Protein AF-A0A924NDC9-F1 (afdb_monomer_lite)

Secondary structure (DSSP, 8-state):
------SPPPHHHHHHHHHHHHHS-HHHHHHHTT--HHHHHHHHHHHHHHHTS--EETTSSS-EE-HHHHHHHHHHHHHHHHHHHT-

Foldseek 3Di:
DDDCLVAPLDLLLLQLLLLCQVPLDLCVSCVVVVHDSVVSVVSVVSNCVSVVHDQWDPVDVSIHGDPVVVVVNVVSVVVVVCVVVPD

pLDDT: mean 90.54, std 14.85, range [37.78, 98.25]

Radius of gyration: 12.69 Å; chains: 1; bounding box: 37×21×32 Å

Structure (mmCIF, N/CA/C/O backbone):
data_AF-A0A924NDC9-F1
#
_entry.id   AF-A0A924NDC9-F1
#
loop_
_atom_site.group_PDB
_atom_site.id
_atom_site.type_symbol
_atom_site.label_atom_id
_atom_site.label_alt_id
_atom_site.label_comp_id
_atom_site.label_asym_id
_atom_site.label_entity_id
_atom_site.label_seq_id
_atom_site.pdbx_PDB_ins_code
_atom_site.Cartn_x
_atom_site.Cartn_y
_atom_site.Cartn_z
_atom_site.occupancy
_atom_site.B_iso_or_equiv
_atom_site.auth_seq_id
_atom_site.auth_comp_id
_atom_site.auth_asym_id
_atom_site.auth_atom_id
_atom_site.pdbx_PDB_model_num
ATOM 1 N N . MET A 1 1 ? -27.717 -2.787 8.151 1.00 38.56 1 MET A N 1
ATOM 2 C CA . MET A 1 1 ? -26.370 -2.479 8.676 1.00 38.56 1 MET A CA 1
ATOM 3 C C . MET A 1 1 ? -25.660 -1.628 7.641 1.00 38.56 1 MET A C 1
ATOM 5 O O . MET A 1 1 ? -25.173 -2.157 6.651 1.00 38.56 1 MET A O 1
ATOM 9 N N . ALA A 1 2 ? -25.771 -0.308 7.794 1.00 37.78 2 ALA A N 1
ATOM 10 C CA . ALA A 1 2 ? -25.387 0.663 6.779 1.00 37.78 2 ALA A CA 1
ATOM 11 C C . ALA A 1 2 ? -23.865 0.690 6.596 1.00 37.78 2 ALA A C 1
ATOM 13 O O . ALA A 1 2 ? -23.115 0.809 7.564 1.00 37.78 2 ALA A O 1
ATOM 14 N N . GLN A 1 3 ? -23.435 0.564 5.343 1.00 45.25 3 GLN A N 1
ATOM 15 C CA . GLN A 1 3 ? -22.059 0.794 4.929 1.00 45.25 3 GLN A CA 1
ATOM 16 C C . GLN A 1 3 ? -21.665 2.227 5.271 1.00 45.25 3 GLN A C 1
ATOM 18 O O . GLN A 1 3 ? -22.234 3.189 4.759 1.00 45.25 3 GLN A O 1
ATOM 23 N N . VAL A 1 4 ? -20.664 2.359 6.132 1.00 42.81 4 VAL A N 1
ATOM 24 C CA . VAL A 1 4 ? -19.977 3.625 6.349 1.00 42.81 4 VAL A CA 1
ATOM 25 C C . VAL A 1 4 ? -18.998 3.798 5.187 1.00 42.81 4 VAL A C 1
ATOM 27 O O . VAL A 1 4 ? -17.859 3.354 5.259 1.00 42.81 4 VAL A O 1
ATOM 30 N N . LEU A 1 5 ? -19.422 4.470 4.112 1.00 54.34 5 LEU A N 1
ATOM 31 C CA . LEU A 1 5 ? -18.519 5.091 3.124 1.00 54.34 5 LEU A CA 1
ATOM 32 C C . LEU A 1 5 ? -17.871 6.354 3.738 1.00 54.34 5 LEU A C 1
ATOM 34 O O . LEU A 1 5 ? -17.897 7.437 3.166 1.00 54.34 5 LEU A O 1
ATOM 38 N N . GLY A 1 6 ? -17.350 6.238 4.963 1.00 51.28 6 GLY A N 1
ATOM 39 C CA . GLY A 1 6 ? -16.906 7.364 5.796 1.00 51.28 6 GLY A CA 1
ATOM 40 C C . GLY A 1 6 ? -15.466 7.819 5.552 1.00 51.28 6 GLY A C 1
ATOM 41 O O . GLY A 1 6 ? -14.979 8.712 6.240 1.00 51.28 6 GLY A O 1
ATOM 42 N N . LYS A 1 7 ? -14.765 7.224 4.584 1.00 59.97 7 LYS A N 1
ATOM 43 C CA . LYS A 1 7 ? -13.463 7.685 4.089 1.00 59.97 7 LYS A CA 1
ATOM 44 C C . LYS A 1 7 ? -13.247 7.117 2.691 1.00 59.97 7 LYS A C 1
ATOM 46 O O . LYS A 1 7 ? -13.344 5.910 2.493 1.00 59.97 7 LYS A O 1
ATOM 51 N N . THR A 1 8 ? -12.974 7.981 1.720 1.00 77.00 8 THR A N 1
ATOM 52 C CA . THR A 1 8 ? -12.856 7.586 0.313 1.00 77.00 8 THR A CA 1
ATOM 53 C C . THR A 1 8 ? -11.642 6.679 0.105 1.00 77.00 8 THR A C 1
ATOM 55 O O . THR A 1 8 ? -10.503 7.101 0.316 1.00 77.00 8 THR A O 1
ATOM 58 N N . VAL A 1 9 ? -11.881 5.435 -0.319 1.00 88.62 9 VAL A N 1
ATOM 59 C CA . VAL A 1 9 ? -10.836 4.532 -0.820 1.00 88.62 9 VAL A CA 1
ATOM 60 C C . VAL A 1 9 ? -10.230 5.158 -2.077 1.00 88.62 9 VAL A C 1
ATOM 62 O O . VAL A 1 9 ? -10.951 5.474 -3.021 1.00 88.62 9 VAL A O 1
ATOM 65 N N . SER A 1 10 ? -8.913 5.373 -2.092 1.00 92.00 10 SER A N 1
ATOM 66 C CA . SER A 1 10 ? -8.216 5.937 -3.252 1.00 92.00 10 SER A CA 1
ATOM 67 C C . SER A 1 10 ? -7.686 4.830 -4.161 1.00 92.00 10 SER A C 1
ATOM 69 O O . SER A 1 10 ? -7.086 3.870 -3.678 1.00 92.00 10 SER A O 1
ATOM 71 N N . LEU A 1 11 ? -7.821 5.001 -5.483 1.00 93.81 11 LEU A N 1
ATOM 72 C CA . LEU A 1 11 ? -7.215 4.094 -6.469 1.00 93.81 11 LEU A CA 1
ATOM 73 C C . LEU A 1 11 ? -5.707 3.948 -6.224 1.00 93.81 11 LEU A C 1
ATOM 75 O O . LEU A 1 11 ? -5.176 2.846 -6.199 1.00 93.81 11 LEU A O 1
ATOM 79 N N . ARG A 1 12 ? -5.041 5.062 -5.905 1.00 95.75 12 ARG A N 1
ATOM 80 C CA . ARG A 1 12 ? -3.614 5.080 -5.576 1.00 95.75 12 ARG A CA 1
ATOM 81 C C . ARG A 1 12 ? -3.259 4.241 -4.345 1.00 95.75 12 ARG A C 1
ATOM 83 O O . ARG A 1 12 ? -2.202 3.624 -4.312 1.00 95.75 12 ARG A O 1
ATOM 90 N N . GLY A 1 13 ? -4.117 4.225 -3.325 1.00 96.75 13 GLY A N 1
ATOM 91 C CA . GLY A 1 13 ? -3.936 3.372 -2.152 1.00 96.75 13 GLY A CA 1
ATOM 92 C C . GLY A 1 13 ? -4.056 1.894 -2.505 1.00 96.75 13 GLY A C 1
ATOM 93 O O . GLY A 1 13 ? -3.262 1.092 -2.020 1.00 96.75 13 GLY A O 1
ATOM 94 N N . LEU A 1 14 ? -5.003 1.550 -3.384 1.00 97.06 14 LEU A N 1
ATOM 95 C CA . LEU A 1 14 ? -5.176 0.189 -3.895 1.00 97.06 14 LEU A CA 1
ATOM 96 C C . LEU A 1 14 ? -3.962 -0.278 -4.705 1.00 97.06 14 LEU A C 1
ATOM 98 O O . LEU A 1 14 ? -3.486 -1.383 -4.470 1.00 97.06 14 LEU A O 1
ATOM 102 N N . GLU A 1 15 ? -3.434 0.570 -5.592 1.00 97.31 15 GLU A N 1
ATOM 103 C CA . GLU A 1 15 ? -2.210 0.292 -6.359 1.00 97.31 15 GLU A CA 1
ATOM 104 C C . GLU A 1 15 ? -1.016 0.033 -5.437 1.00 97.31 15 GLU A C 1
AT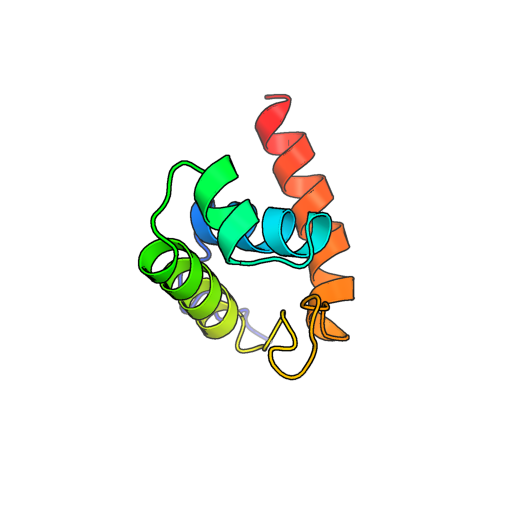OM 106 O O . GLU A 1 15 ? -0.326 -0.969 -5.586 1.00 97.31 15 GLU A O 1
ATOM 111 N N . VAL A 1 16 ? -0.790 0.905 -4.445 1.00 98.12 16 VAL A N 1
ATOM 112 C CA . VAL A 1 16 ? 0.305 0.730 -3.477 1.00 98.12 16 VAL A CA 1
ATOM 113 C C . VAL A 1 16 ? 0.156 -0.580 -2.711 1.00 98.12 16 VAL A C 1
ATOM 115 O O . VAL A 1 16 ? 1.134 -1.294 -2.508 1.00 98.12 16 VAL A O 1
ATOM 118 N N . PHE A 1 17 ? -1.057 -0.902 -2.276 1.00 98.19 17 PHE A N 1
ATOM 119 C CA . PHE A 1 17 ? -1.330 -2.133 -1.551 1.00 98.19 17 PHE A CA 1
ATOM 120 C C . PHE A 1 17 ? -1.095 -3.392 -2.401 1.00 98.19 17 PHE A C 1
ATOM 122 O O . PHE A 1 17 ? -0.431 -4.314 -1.928 1.00 98.19 17 PHE A O 1
ATOM 129 N N . GLU A 1 18 ? -1.605 -3.430 -3.636 1.00 97.94 18 GLU A N 1
ATOM 130 C CA . GLU A 1 18 ? -1.403 -4.551 -4.568 1.00 97.94 18 GLU A CA 1
ATOM 131 C C . GLU A 1 18 ? 0.083 -4.747 -4.879 1.00 97.94 18 GLU A C 1
ATOM 133 O O . GLU A 1 18 ? 0.606 -5.858 -4.809 1.00 97.94 18 GLU A O 1
ATOM 138 N N . GLU A 1 19 ? 0.804 -3.652 -5.084 1.00 97.81 19 GLU A N 1
ATOM 139 C CA . GLU A 1 19 ? 2.221 -3.704 -5.399 1.00 97.81 19 GLU A CA 1
ATOM 140 C C . GLU A 1 19 ? 3.075 -4.176 -4.202 1.00 97.81 19 GLU A C 1
ATOM 142 O O . GLU A 1 19 ? 4.026 -4.945 -4.368 1.00 97.81 19 GLU A O 1
ATOM 147 N N . ILE A 1 20 ? 2.711 -3.804 -2.968 1.00 97.94 20 ILE A N 1
ATOM 148 C CA . ILE A 1 20 ? 3.327 -4.359 -1.748 1.00 97.94 20 ILE A CA 1
ATOM 149 C C . ILE A 1 20 ? 2.989 -5.843 -1.591 1.00 97.94 20 ILE A C 1
ATOM 151 O O . ILE A 1 20 ? 3.853 -6.617 -1.185 1.00 97.94 20 ILE A O 1
ATOM 155 N N . ALA A 1 21 ? 1.762 -6.260 -1.908 1.00 97.31 21 ALA A N 1
ATOM 156 C CA . ALA A 1 21 ? 1.383 -7.670 -1.871 1.00 97.31 21 ALA A CA 1
ATOM 157 C C . ALA A 1 21 ?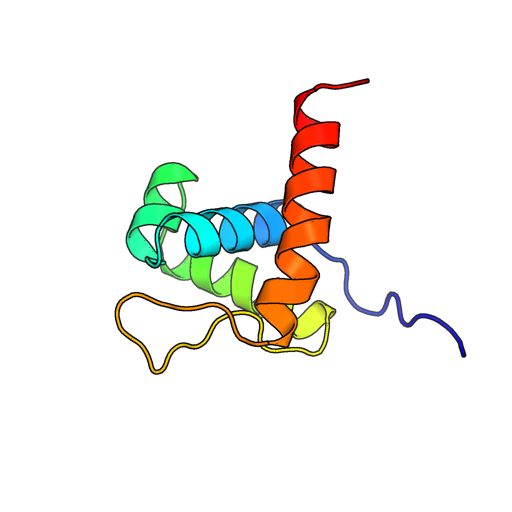 2.216 -8.512 -2.849 1.00 97.31 21 ALA A C 1
ATOM 159 O O . ALA A 1 21 ? 2.568 -9.650 -2.534 1.00 97.31 21 ALA A O 1
ATOM 160 N N . ARG A 1 22 ? 2.555 -7.936 -4.008 1.00 96.19 22 ARG A N 1
ATOM 161 C CA . ARG A 1 22 ? 3.360 -8.563 -5.059 1.00 96.19 22 ARG A CA 1
ATOM 162 C C . ARG A 1 22 ? 4.851 -8.628 -4.722 1.00 96.19 22 ARG A C 1
ATOM 164 O O . ARG A 1 22 ? 5.485 -9.647 -4.978 1.00 96.19 22 ARG A O 1
ATOM 171 N N . THR A 1 23 ? 5.411 -7.551 -4.174 1.00 96.56 23 THR A N 1
ATOM 172 C CA . THR A 1 23 ? 6.865 -7.400 -3.947 1.00 96.56 23 THR A CA 1
ATOM 173 C C . THR A 1 23 ? 7.311 -7.766 -2.531 1.00 96.56 23 THR A C 1
ATOM 175 O O . THR A 1 23 ? 8.468 -8.103 -2.304 1.00 96.56 23 THR A O 1
ATOM 178 N N . GLY A 1 24 ? 6.421 -7.668 -1.540 1.00 96.88 24 GLY A N 1
ATOM 179 C CA . GLY A 1 24 ? 6.791 -7.740 -0.125 1.00 96.88 24 GLY A CA 1
ATOM 180 C C . GLY A 1 24 ? 7.657 -6.559 0.340 1.00 96.88 24 GLY A C 1
ATO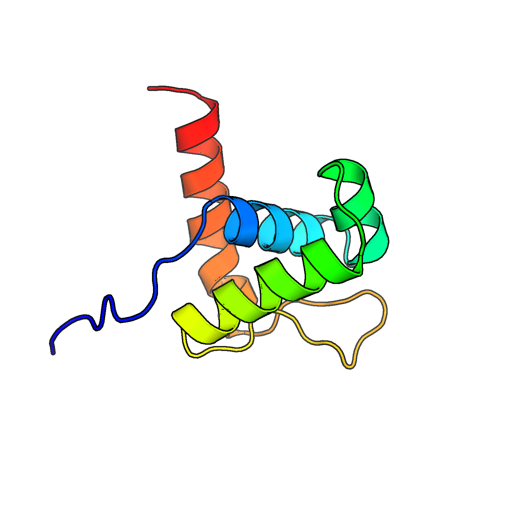M 181 O O . GLY A 1 24 ? 8.264 -6.628 1.412 1.00 96.88 24 GLY A O 1
ATOM 182 N N . SER A 1 25 ? 7.736 -5.473 -0.439 1.00 96.88 25 SER A N 1
ATOM 183 C CA . SER A 1 25 ? 8.618 -4.334 -0.178 1.00 96.88 25 SER A CA 1
ATOM 184 C C . SER A 1 25 ? 7.919 -3.003 -0.449 1.00 96.88 25 SER A C 1
ATOM 186 O O . SER A 1 25 ? 7.547 -2.680 -1.573 1.00 96.88 25 SER A O 1
ATOM 188 N N . LEU A 1 26 ? 7.803 -2.170 0.590 1.00 96.56 26 LEU A N 1
ATOM 189 C CA . LEU A 1 26 ? 7.285 -0.804 0.453 1.00 96.56 26 LEU A CA 1
ATOM 190 C C . LEU A 1 26 ? 8.175 0.052 -0.460 1.00 96.56 26 LEU A C 1
ATOM 192 O O . LEU A 1 26 ? 7.679 0.925 -1.168 1.00 96.56 26 LEU A O 1
ATOM 196 N N . GLN A 1 27 ? 9.487 -0.187 -0.425 1.00 96.94 27 GLN A N 1
ATOM 197 C CA . GLN A 1 27 ? 10.454 0.597 -1.183 1.00 96.94 27 GLN A CA 1
ATOM 198 C C . GLN A 1 27 ? 10.361 0.289 -2.680 1.00 96.94 27 GLN A C 1
ATOM 200 O O . GLN A 1 27 ? 10.302 1.212 -3.486 1.00 96.94 27 GLN A O 1
ATOM 205 N N . GLU A 1 28 ? 10.293 -0.994 -3.042 1.00 97.56 28 GLU A N 1
ATOM 206 C CA . GLU A 1 28 ? 10.125 -1.413 -4.438 1.00 97.56 28 GLU A CA 1
ATOM 207 C C . GLU A 1 28 ? 8.762 -0.985 -4.975 1.00 97.56 28 GLU A C 1
ATOM 209 O O . GLU A 1 28 ? 8.686 -0.434 -6.071 1.00 97.56 28 GLU A O 1
ATOM 214 N N . ALA A 1 29 ? 7.702 -1.128 -4.172 1.00 97.50 29 ALA A N 1
ATOM 215 C CA . ALA A 1 29 ? 6.375 -0.671 -4.556 1.00 97.50 29 ALA A CA 1
ATOM 216 C C . ALA A 1 29 ? 6.319 0.836 -4.826 1.00 97.50 29 ALA A C 1
ATOM 218 O O . ALA A 1 29 ? 5.710 1.277 -5.802 1.00 97.50 29 ALA A O 1
ATOM 219 N N . ALA A 1 30 ? 6.989 1.640 -3.996 1.00 97.81 30 ALA A N 1
ATOM 220 C CA . ALA A 1 30 ? 7.103 3.071 -4.233 1.00 97.81 30 ALA A CA 1
ATOM 221 C C . ALA A 1 30 ? 7.817 3.361 -5.564 1.00 97.81 30 ALA A C 1
ATOM 223 O O . ALA A 1 30 ? 7.314 4.155 -6.357 1.00 97.81 30 ALA A O 1
ATOM 224 N N . THR A 1 31 ? 8.930 2.675 -5.841 1.00 98.12 31 THR A N 1
ATOM 225 C CA . THR A 1 31 ? 9.680 2.830 -7.094 1.00 98.12 31 THR A CA 1
ATOM 226 C C . THR A 1 31 ? 8.841 2.463 -8.320 1.00 98.12 31 THR A C 1
ATOM 228 O O . THR A 1 31 ? 8.763 3.267 -9.247 1.00 98.12 31 THR A O 1
ATOM 231 N N . HIS A 1 32 ? 8.165 1.309 -8.328 1.00 97.94 32 HIS A N 1
ATOM 232 C CA . HIS A 1 32 ? 7.344 0.877 -9.469 1.00 97.94 32 HIS A CA 1
ATOM 233 C C . HIS A 1 32 ? 6.169 1.816 -9.755 1.00 97.94 32 HIS A C 1
ATOM 235 O O . HIS A 1 32 ? 5.752 1.960 -10.901 1.00 97.94 32 HIS A O 1
ATOM 241 N N . LEU A 1 33 ? 5.654 2.483 -8.722 1.00 97.19 33 LEU A N 1
ATOM 242 C CA . LEU A 1 33 ? 4.552 3.431 -8.847 1.00 97.19 33 LEU A CA 1
ATOM 243 C C . LEU A 1 33 ? 5.019 4.880 -9.039 1.00 97.19 33 LEU A C 1
ATOM 245 O O . LEU A 1 33 ? 4.176 5.777 -9.039 1.00 97.19 33 LEU A O 1
ATOM 249 N N . CYS A 1 34 ? 6.319 5.143 -9.200 1.00 97.88 34 CYS A N 1
ATOM 250 C CA . CYS A 1 34 ? 6.879 6.498 -9.293 1.00 97.88 34 CYS A CA 1
ATOM 251 C C . CYS A 1 34 ? 6.494 7.382 -8.085 1.00 97.88 34 CYS A C 1
ATOM 253 O O . CYS A 1 34 ? 6.087 8.536 -8.229 1.00 97.88 34 CYS A O 1
ATOM 255 N N . LEU A 1 35 ? 6.576 6.823 -6.877 1.00 97.94 35 LEU A N 1
ATOM 256 C CA . LEU A 1 35 ? 6.328 7.495 -5.602 1.00 97.94 35 LEU A CA 1
ATOM 257 C C . LEU A 1 35 ? 7.592 7.533 -4.741 1.00 97.94 35 LEU A C 1
ATOM 259 O O . LEU A 1 35 ? 8.476 6.688 -4.843 1.00 97.94 35 LEU A O 1
ATOM 263 N N . SER A 1 36 ? 7.628 8.470 -3.795 1.00 98.25 36 SER A N 1
A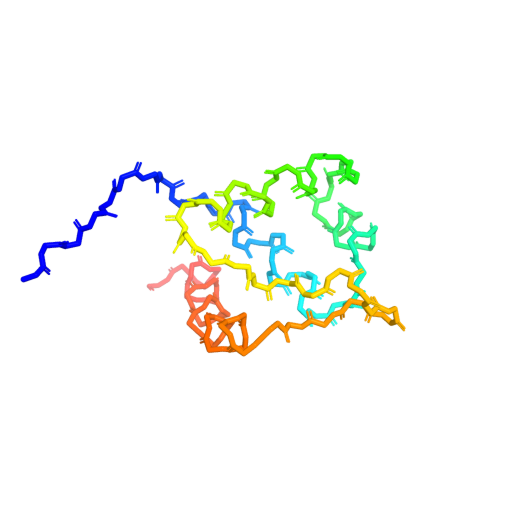TOM 264 C CA . SER A 1 36 ? 8.539 8.364 -2.656 1.00 98.25 36 SER A CA 1
ATOM 265 C C . SER A 1 36 ? 8.008 7.344 -1.637 1.00 98.25 36 SER A C 1
ATOM 267 O O . SER A 1 36 ? 6.795 7.175 -1.487 1.00 98.25 36 SER A O 1
ATOM 269 N N . ALA A 1 37 ? 8.895 6.688 -0.882 1.00 95.94 37 ALA A N 1
ATOM 270 C CA . ALA A 1 37 ? 8.483 5.750 0.171 1.00 95.94 37 ALA A CA 1
ATOM 271 C C . ALA A 1 37 ? 7.546 6.371 1.233 1.00 95.94 37 ALA A C 1
ATOM 273 O O . ALA A 1 37 ? 6.567 5.716 1.603 1.00 95.94 37 ALA A O 1
ATOM 274 N N . PRO A 1 38 ? 7.737 7.632 1.685 1.00 97.94 38 PRO A N 1
ATOM 275 C CA . PRO A 1 38 ? 6.769 8.296 2.558 1.00 97.94 38 PRO A CA 1
ATOM 276 C C . PRO A 1 38 ? 5.400 8.489 1.896 1.00 97.94 38 PRO A C 1
ATOM 278 O O . PRO A 1 38 ? 4.375 8.295 2.549 1.00 97.94 38 PRO A O 1
ATOM 281 N N . ALA A 1 39 ? 5.361 8.823 0.600 1.00 97.75 39 ALA A N 1
ATOM 282 C CA . ALA A 1 39 ? 4.106 8.966 -0.131 1.00 97.75 39 ALA A CA 1
ATOM 283 C C . ALA A 1 39 ? 3.376 7.622 -0.261 1.00 97.75 39 ALA A C 1
ATOM 285 O O . ALA A 1 39 ? 2.180 7.560 0.020 1.00 97.75 39 ALA A O 1
ATOM 286 N N . ALA A 1 40 ? 4.085 6.542 -0.606 1.00 97.75 40 ALA A N 1
ATOM 287 C CA . ALA A 1 40 ? 3.518 5.194 -0.647 1.00 97.75 40 ALA A CA 1
ATOM 288 C C . ALA A 1 40 ? 2.998 4.761 0.737 1.00 97.75 40 ALA A C 1
ATOM 290 O O . ALA A 1 40 ? 1.839 4.367 0.867 1.00 97.75 40 ALA A O 1
ATOM 291 N N . SER A 1 41 ? 3.793 4.948 1.798 1.00 97.38 41 SER A N 1
ATOM 292 C CA . SER A 1 41 ? 3.364 4.668 3.177 1.00 97.38 41 SER A CA 1
ATOM 293 C C . SER A 1 41 ? 2.093 5.436 3.545 1.00 97.38 41 SER A C 1
ATOM 295 O O . SER A 1 41 ? 1.163 4.877 4.124 1.00 97.38 41 SER A O 1
ATOM 297 N N . GLN A 1 42 ? 2.012 6.715 3.172 1.00 97.44 42 GLN A N 1
ATOM 298 C CA . GLN A 1 42 ? 0.852 7.551 3.456 1.00 97.44 42 GLN A CA 1
ATOM 299 C C . GLN A 1 42 ? -0.405 7.096 2.704 1.00 97.44 42 GLN A C 1
ATOM 301 O O . GLN A 1 42 ? -1.503 7.199 3.257 1.00 97.44 42 GLN A O 1
ATOM 306 N N . GLN A 1 43 ? -0.270 6.611 1.466 1.00 97.50 43 GLN A N 1
ATOM 307 C CA . GLN A 1 43 ? -1.384 6.046 0.699 1.00 97.50 43 GLN A CA 1
ATOM 308 C C . GLN A 1 43 ? -1.876 4.735 1.317 1.00 97.50 43 GLN A C 1
ATOM 310 O O . GLN A 1 43 ? -3.080 4.592 1.527 1.00 97.50 43 GLN A O 1
ATOM 315 N N . LEU A 1 44 ? -0.962 3.838 1.706 1.00 97.31 44 LEU A N 1
ATOM 316 C CA . LEU A 1 44 ? -1.314 2.601 2.405 1.00 97.31 44 LEU A CA 1
ATOM 317 C C . LEU A 1 44 ? -2.039 2.895 3.726 1.00 97.31 44 LEU A C 1
ATOM 319 O O . LEU A 1 44 ? -3.135 2.393 3.949 1.00 97.31 44 LEU A O 1
ATOM 323 N N . LYS A 1 45 ? -1.494 3.790 4.560 1.00 96.31 45 LYS A N 1
ATOM 324 C CA . LYS A 1 45 ? -2.128 4.194 5.828 1.00 96.31 45 LYS A CA 1
ATOM 325 C C . LYS A 1 45 ? -3.520 4.788 5.625 1.00 96.31 45 LYS A C 1
ATOM 327 O O . LYS A 1 45 ? -4.415 4.547 6.430 1.00 96.31 45 LYS A O 1
ATOM 332 N N . LYS A 1 46 ? -3.721 5.587 4.570 1.00 95.69 46 LYS A N 1
ATOM 333 C CA . LYS A 1 46 ? -5.043 6.144 4.236 1.00 95.69 46 LYS A CA 1
ATOM 334 C C . LYS A 1 46 ? -6.027 5.045 3.852 1.00 95.69 46 LYS A C 1
ATOM 336 O O . LYS A 1 46 ? -7.165 5.105 4.308 1.00 95.69 46 LYS A O 1
ATOM 341 N N . LEU A 1 47 ? -5.589 4.060 3.068 1.00 95.88 47 LEU A N 1
ATOM 342 C CA . LEU A 1 47 ? -6.402 2.905 2.698 1.00 95.88 47 LEU A CA 1
ATOM 343 C C . LEU A 1 47 ? -6.796 2.085 3.932 1.00 95.88 47 LEU A C 1
ATOM 345 O O . LEU A 1 47 ? -7.979 1.858 4.162 1.00 95.88 47 LEU A O 1
ATOM 349 N N . GLU A 1 48 ? -5.828 1.703 4.762 1.00 95.50 48 GLU A N 1
ATOM 350 C CA . GLU A 1 48 ? -6.073 0.948 5.998 1.00 95.50 48 GLU A CA 1
ATOM 351 C C . GLU A 1 48 ? -7.018 1.706 6.943 1.00 95.50 48 GLU A C 1
ATOM 353 O O . GLU A 1 48 ? -7.952 1.130 7.501 1.00 95.50 48 GLU A O 1
ATOM 358 N N . ALA A 1 49 ? -6.848 3.027 7.057 1.00 94.56 49 ALA A N 1
ATOM 359 C CA . ALA A 1 49 ? -7.730 3.878 7.848 1.00 94.56 49 ALA A CA 1
ATOM 360 C C . ALA A 1 49 ? -9.138 4.032 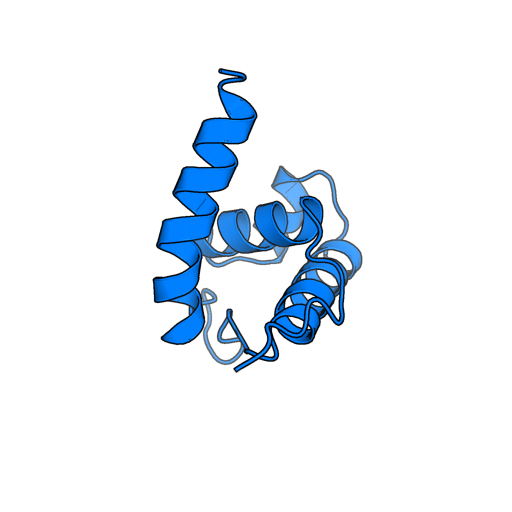7.250 1.00 94.56 49 ALA A C 1
ATOM 362 O O . ALA A 1 49 ? -10.082 4.251 8.004 1.00 94.56 49 ALA A O 1
ATOM 363 N N . ALA A 1 50 ? -9.292 3.966 5.925 1.00 92.06 50 ALA A N 1
ATOM 364 C CA . ALA A 1 50 ? -10.599 3.984 5.270 1.00 92.06 50 ALA A CA 1
ATOM 365 C C . ALA A 1 50 ? -11.370 2.679 5.504 1.00 92.06 50 ALA A C 1
ATOM 367 O O . ALA A 1 50 ? -12.588 2.701 5.652 1.00 92.06 50 ALA A O 1
ATOM 368 N N . LEU A 1 51 ? -10.651 1.558 5.584 1.00 92.12 51 LEU A N 1
ATOM 369 C CA . LEU A 1 51 ? -11.218 0.229 5.814 1.00 92.12 51 LEU A CA 1
ATOM 370 C C . LEU A 1 51 ? -11.362 -0.117 7.302 1.00 92.12 51 LEU A C 1
ATOM 372 O O . LEU A 1 51 ? -12.032 -1.090 7.642 1.00 92.12 51 LEU A O 1
ATOM 376 N N . GLY A 1 52 ? -10.709 0.641 8.189 1.00 93.88 52 GLY A N 1
ATOM 377 C CA . GLY A 1 52 ? -10.619 0.318 9.614 1.00 93.88 52 GLY A CA 1
ATOM 378 C C . GLY A 1 52 ? -9.859 -0.985 9.884 1.00 93.88 52 GLY A C 1
ATOM 379 O O . GLY A 1 52 ? -10.104 -1.635 10.898 1.00 93.88 52 GLY A O 1
ATOM 380 N N . GLN A 1 53 ? -8.974 -1.401 8.971 1.00 94.50 53 GLN A N 1
ATOM 381 C CA . GLN A 1 53 ? -8.245 -2.668 9.047 1.00 94.50 53 GLN A CA 1
ATOM 382 C C . GLN A 1 53 ? -6.794 -2.504 8.604 1.00 94.50 53 GLN A C 1
ATOM 384 O O . GLN A 1 53 ? -6.511 -1.875 7.588 1.00 94.50 53 GLN A O 1
ATOM 389 N N . THR A 1 54 ? -5.879 -3.141 9.335 1.00 96.25 54 THR A N 1
ATOM 390 C CA . THR A 1 54 ? -4.487 -3.312 8.908 1.00 96.25 54 THR A CA 1
ATOM 391 C C . THR A 1 54 ? -4.415 -4.412 7.856 1.00 96.25 54 THR A C 1
ATOM 393 O O . THR A 1 54 ? -4.770 -5.566 8.116 1.00 96.25 54 THR A O 1
ATOM 396 N N . LEU A 1 55 ? -3.951 -4.066 6.663 1.00 97.38 55 LEU A N 1
ATOM 397 C CA . LEU A 1 55 ? -3.837 -4.972 5.527 1.00 97.38 55 LEU A C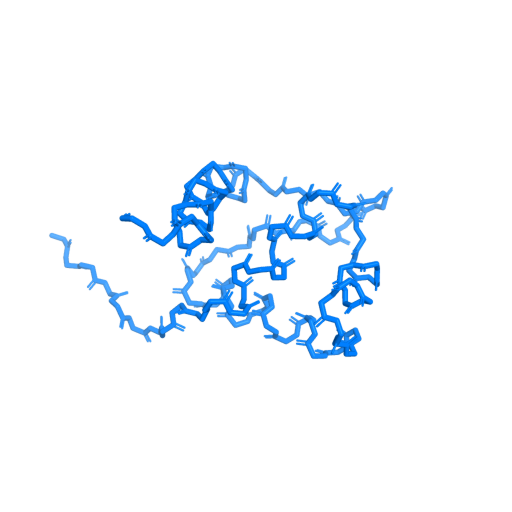A 1
ATOM 398 C C . LEU A 1 55 ? -2.425 -5.557 5.410 1.00 97.38 55 LEU A C 1
ATOM 400 O O . LEU A 1 55 ? -2.277 -6.698 4.967 1.00 97.38 55 LEU A O 1
ATOM 404 N N . VAL A 1 56 ? -1.403 -4.811 5.840 1.00 97.75 56 VAL A N 1
ATOM 405 C CA . VAL A 1 56 ? 0.006 -5.224 5.771 1.00 97.75 56 VAL A CA 1
ATOM 406 C C . VAL A 1 56 ? 0.600 -5.379 7.170 1.00 97.75 56 VAL A C 1
ATOM 408 O O . VAL A 1 56 ? 0.511 -4.495 8.020 1.00 97.75 56 VAL A O 1
ATOM 411 N N . ASP A 1 57 ? 1.244 -6.515 7.399 1.00 96.25 57 ASP A N 1
ATOM 412 C CA . ASP A 1 57 ? 2.008 -6.804 8.602 1.00 96.25 57 ASP A CA 1
ATOM 413 C C . ASP A 1 57 ? 3.420 -6.213 8.489 1.00 96.25 57 ASP A C 1
ATOM 415 O O . ASP A 1 57 ? 4.245 -6.652 7.680 1.00 96.25 57 ASP A O 1
ATOM 419 N N . HIS A 1 58 ? 3.678 -5.196 9.312 1.00 91.50 58 HIS A N 1
ATOM 420 C CA . HIS A 1 58 ? 4.934 -4.450 9.345 1.00 91.50 58 HIS A CA 1
ATOM 421 C C . HIS A 1 58 ? 6.002 -5.106 10.235 1.00 91.50 58 HIS A C 1
ATOM 423 O O . HIS A 1 58 ? 7.150 -4.661 10.234 1.00 91.50 58 HIS A O 1
ATOM 429 N N . SER A 1 59 ? 5.653 -6.153 10.988 1.00 92.06 59 SER A N 1
ATOM 430 C CA . SER A 1 59 ? 6.585 -6.877 11.858 1.00 92.06 59 SER A CA 1
ATOM 431 C C . SER A 1 59 ? 7.435 -7.901 11.099 1.00 92.06 59 SER A C 1
ATOM 433 O O . SER A 1 59 ? 8.390 -8.440 11.657 1.00 92.06 59 SER A O 1
ATOM 435 N N . HIS A 1 60 ? 7.131 -8.155 9.823 1.00 87.75 60 HIS A N 1
ATOM 436 C CA . HIS A 1 60 ? 7.859 -9.098 8.980 1.00 87.75 60 HIS A CA 1
ATOM 437 C C . HIS A 1 60 ? 8.733 -8.409 7.923 1.00 87.75 60 HIS A C 1
ATOM 439 O O . HIS A 1 60 ? 8.367 -7.387 7.341 1.00 87.75 60 HIS A O 1
ATOM 445 N N . ARG A 1 61 ? 9.891 -9.020 7.639 1.00 90.56 61 ARG A N 1
ATOM 446 C CA . ARG A 1 61 ? 10.719 -8.744 6.457 1.00 90.56 61 ARG A CA 1
ATOM 447 C C . ARG A 1 61 ? 10.967 -10.052 5.696 1.00 90.56 61 ARG A C 1
ATOM 449 O O . ARG A 1 61 ? 11.560 -10.955 6.285 1.00 90.56 61 ARG A O 1
ATOM 456 N N . PRO A 1 62 ? 10.534 -10.177 4.427 1.00 92.50 62 PRO A N 1
ATOM 457 C CA . PRO A 1 62 ? 9.742 -9.208 3.653 1.00 92.50 62 PRO A CA 1
ATOM 458 C C . PRO A 1 62 ? 8.348 -8.963 4.261 1.00 92.50 62 PRO A C 1
ATOM 460 O O . PRO A 1 62 ? 7.863 -9.779 5.048 1.00 92.50 62 PRO A O 1
ATOM 463 N N . LEU A 1 63 ? 7.723 -7.832 3.910 1.00 96.62 63 LEU A N 1
ATOM 464 C CA . LEU A 1 63 ? 6.366 -7.488 4.349 1.00 96.62 63 LEU A CA 1
ATOM 465 C C . LEU A 1 63 ? 5.384 -8.576 3.912 1.00 96.62 63 LEU A C 1
ATOM 467 O O . LEU A 1 63 ? 5.525 -9.173 2.843 1.00 96.62 63 LEU A O 1
ATOM 471 N N . ARG A 1 64 ? 4.365 -8.823 4.737 1.00 96.62 64 ARG A N 1
ATOM 472 C CA . ARG A 1 64 ? 3.333 -9.827 4.454 1.00 96.62 64 ARG A CA 1
ATOM 473 C C . ARG A 1 64 ? 1.944 -9.248 4.610 1.00 96.62 64 ARG A C 1
ATOM 475 O O . ARG A 1 64 ? 1.727 -8.315 5.370 1.00 96.62 64 ARG A O 1
ATOM 482 N N . LEU A 1 65 ? 0.979 -9.836 3.914 1.00 97.81 65 LEU A N 1
ATOM 483 C CA . LEU A 1 65 ? -0.422 -9.494 4.111 1.00 97.81 65 LEU A CA 1
ATOM 484 C C . LEU A 1 65 ? -0.955 -10.104 5.408 1.00 97.81 65 LEU A C 1
ATOM 486 O O . LEU A 1 65 ? -0.744 -11.292 5.677 1.00 97.81 65 LEU A O 1
ATOM 490 N N . THR A 1 66 ? -1.728 -9.325 6.163 1.00 98.06 66 THR A N 1
ATOM 491 C CA . THR A 1 66 ? -2.527 -9.842 7.283 1.00 98.06 66 THR A CA 1
ATOM 492 C C . THR A 1 66 ? -3.634 -10.768 6.763 1.00 98.06 66 THR A C 1
ATOM 494 O O . THR A 1 66 ? -3.842 -10.914 5.555 1.00 98.06 66 THR A O 1
ATOM 497 N N . ARG A 1 67 ? -4.403 -11.407 7.658 1.00 96.88 67 ARG A N 1
ATOM 498 C CA . ARG A 1 67 ? -5.587 -12.180 7.233 1.00 96.88 67 ARG A CA 1
ATOM 499 C C . ARG A 1 67 ? -6.586 -11.307 6.463 1.00 96.88 67 ARG A C 1
ATOM 501 O O . ARG A 1 67 ? -7.063 -11.727 5.414 1.00 96.88 67 ARG A O 1
ATOM 508 N N . ALA A 1 68 ? -6.858 -10.108 6.975 1.00 96.12 68 ALA A N 1
ATOM 509 C CA . ALA A 1 68 ? -7.693 -9.109 6.316 1.00 96.12 68 ALA A CA 1
ATOM 510 C C . ALA A 1 68 ? -7.112 -8.702 4.956 1.00 96.12 68 ALA A C 1
ATOM 512 O O . ALA A 1 68 ? -7.818 -8.743 3.951 1.00 96.12 68 ALA A O 1
ATOM 513 N N . GLY A 1 69 ? -5.806 -8.417 4.913 1.00 97.44 69 GLY A N 1
ATOM 514 C CA . GLY A 1 69 ? -5.090 -8.089 3.684 1.00 97.44 69 GLY A CA 1
ATOM 515 C C . GLY A 1 69 ? -5.238 -9.159 2.609 1.00 97.44 69 GLY A C 1
ATOM 516 O O . GLY A 1 69 ? -5.570 -8.836 1.477 1.00 97.44 69 GLY A O 1
ATOM 517 N N . ARG A 1 70 ? -5.069 -10.442 2.949 1.00 97.75 70 ARG A N 1
ATOM 518 C CA . ARG A 1 70 ? -5.202 -11.540 1.974 1.00 97.75 70 ARG A CA 1
ATOM 519 C C . ARG A 1 70 ? -6.602 -11.631 1.371 1.00 97.75 70 ARG A C 1
ATOM 521 O O . ARG A 1 70 ? -6.717 -11.805 0.164 1.00 97.75 70 ARG A O 1
ATOM 528 N N . MET A 1 71 ? -7.644 -11.490 2.192 1.00 96.50 71 MET A N 1
ATOM 529 C CA . MET A 1 71 ? -9.031 -11.493 1.710 1.00 96.50 71 MET A CA 1
ATOM 530 C C . MET A 1 71 ? -9.302 -10.285 0.809 1.00 96.50 71 MET A C 1
ATOM 532 O O . MET A 1 71 ? -9.869 -10.423 -0.269 1.00 96.50 71 MET A O 1
ATOM 536 N N . TYR A 1 72 ? -8.843 -9.104 1.226 1.00 96.38 72 TYR A N 1
ATOM 537 C CA . TYR A 1 72 ? -9.028 -7.873 0.467 1.00 96.38 72 TYR A CA 1
ATOM 538 C C . TYR A 1 72 ? -8.258 -7.883 -0.862 1.00 96.38 72 TYR A C 1
ATOM 540 O O . TYR A 1 72 ? -8.773 -7.435 -1.881 1.00 96.38 72 TYR A O 1
ATOM 548 N N . HIS A 1 73 ? -7.055 -8.458 -0.878 1.00 97.56 73 HIS A N 1
ATOM 549 C CA . HIS A 1 73 ? -6.193 -8.545 -2.055 1.00 97.56 73 HIS A CA 1
ATOM 550 C C . HIS A 1 73 ? -6.839 -9.273 -3.233 1.00 97.56 73 HIS A C 1
ATOM 552 O O . HIS A 1 73 ? -6.660 -8.838 -4.366 1.00 97.56 73 HIS A O 1
ATOM 558 N N . VAL A 1 74 ? -7.625 -10.326 -2.983 1.00 96.25 74 VAL A N 1
ATOM 559 C CA . VAL A 1 74 ? -8.366 -11.022 -4.049 1.00 96.25 74 VAL A CA 1
ATOM 560 C C . VAL A 1 74 ? -9.274 -10.036 -4.790 1.00 96.25 74 VAL A C 1
ATOM 562 O O . VAL A 1 74 ? -9.195 -9.919 -6.008 1.00 96.25 74 VAL A O 1
ATOM 565 N N . HIS A 1 75 ? -10.057 -9.251 -4.048 1.00 95.12 75 HIS A N 1
ATOM 566 C CA . HIS A 1 75 ? -10.966 -8.264 -4.629 1.00 95.12 75 HIS A CA 1
ATOM 567 C C . HIS A 1 75 ? -10.232 -7.099 -5.298 1.00 95.12 75 HIS A C 1
ATOM 569 O O . HIS A 1 75 ? -10.624 -6.671 -6.380 1.00 95.12 75 HIS A O 1
ATOM 575 N N . VAL A 1 76 ? -9.163 -6.587 -4.678 1.00 95.69 76 VAL A N 1
ATOM 576 C CA . VAL A 1 76 ? -8.388 -5.468 -5.236 1.00 95.69 76 VAL A CA 1
ATOM 577 C C . VAL A 1 76 ? -7.723 -5.853 -6.547 1.00 95.69 76 VAL A C 1
ATOM 579 O O . VAL A 1 76 ? -7.802 -5.091 -7.507 1.00 95.69 76 VAL A O 1
ATOM 582 N N . ARG A 1 77 ? -7.094 -7.030 -6.606 1.00 95.44 77 ARG A N 1
ATOM 583 C CA . ARG A 1 77 ? -6.438 -7.521 -7.819 1.00 95.44 77 ARG A CA 1
ATOM 584 C C . ARG A 1 77 ? -7.431 -7.609 -8.974 1.00 95.44 77 ARG A C 1
ATOM 586 O O . ARG A 1 77 ? -7.143 -7.117 -10.061 1.00 95.44 77 ARG A O 1
ATOM 593 N N . ASP A 1 78 ? -8.595 -8.202 -8.730 1.00 94.31 78 ASP A N 1
ATOM 594 C CA . ASP A 1 78 ? -9.608 -8.392 -9.766 1.00 94.31 78 ASP A CA 1
ATOM 595 C C . ASP A 1 78 ? -10.204 -7.042 -10.212 1.00 94.31 78 ASP A C 1
ATOM 597 O O . ASP A 1 78 ? -10.333 -6.791 -11.410 1.00 94.31 78 ASP A O 1
ATOM 601 N N . ALA A 1 79 ? -10.467 -6.123 -9.276 1.00 92.94 79 ALA A N 1
ATOM 602 C CA . ALA A 1 79 ? -10.951 -4.777 -9.589 1.00 92.94 79 ALA A CA 1
ATOM 603 C C . ALA A 1 79 ? -9.925 -3.947 -10.383 1.00 92.94 79 ALA A C 1
ATOM 605 O O . ALA A 1 79 ? -10.274 -3.323 -11.383 1.00 92.94 79 ALA A O 1
ATOM 606 N N . LEU A 1 80 ? -8.648 -3.950 -9.982 1.00 93.81 80 LEU A N 1
ATOM 607 C CA . LEU A 1 80 ? -7.586 -3.253 -10.716 1.00 93.81 80 LEU A CA 1
ATOM 608 C C . LEU A 1 80 ? -7.378 -3.857 -12.107 1.00 93.81 80 LEU A C 1
ATOM 610 O O . LEU A 1 80 ? -7.149 -3.115 -13.060 1.00 93.81 80 LEU A O 1
ATOM 614 N N . ALA A 1 81 ? -7.485 -5.181 -12.243 1.00 92.06 81 ALA A N 1
ATOM 615 C CA . ALA A 1 81 ? -7.439 -5.834 -13.543 1.00 92.06 81 ALA A CA 1
ATOM 616 C C . ALA A 1 81 ? -8.592 -5.359 -14.438 1.00 92.06 81 ALA A C 1
ATOM 618 O O . ALA A 1 81 ? -8.347 -4.979 -15.578 1.00 92.06 81 ALA A O 1
ATOM 619 N N . GLN A 1 82 ? -9.826 -5.311 -13.933 1.00 92.81 82 GLN A N 1
ATOM 620 C CA . GLN A 1 82 ? -10.972 -4.796 -14.693 1.00 92.81 82 GLN A CA 1
ATOM 621 C C . GLN A 1 82 ? -10.763 -3.338 -15.128 1.00 92.81 82 GLN A C 1
ATOM 623 O O . GLN A 1 82 ? -10.924 -3.014 -16.302 1.00 92.81 82 GLN A O 1
ATOM 628 N N . LEU A 1 83 ? -10.308 -2.476 -14.215 1.00 91.44 83 LEU A N 1
ATOM 629 C CA . LEU A 1 83 ? -10.045 -1.064 -14.513 1.00 91.44 83 LEU A CA 1
ATOM 630 C C . LEU A 1 83 ? -8.947 -0.867 -15.569 1.00 91.44 83 LEU A C 1
ATOM 632 O O . LEU A 1 83 ? -9.051 0.040 -16.389 1.00 91.44 83 LEU A O 1
ATOM 636 N N . ARG A 1 84 ? -7.906 -1.709 -15.572 1.00 88.38 84 ARG A N 1
ATOM 637 C CA . ARG A 1 84 ? -6.824 -1.659 -16.572 1.00 88.38 84 ARG A CA 1
ATOM 638 C C . ARG A 1 84 ? -7.284 -2.093 -17.962 1.00 88.38 84 ARG A C 1
ATOM 640 O O . ARG A 1 84 ? -6.779 -1.561 -18.945 1.00 88.38 84 ARG A O 1
ATOM 647 N N . HIS A 1 85 ? -8.199 -3.056 -18.044 1.00 84.06 85 HIS A N 1
ATOM 648 C CA . HIS A 1 85 ? -8.677 -3.578 -19.326 1.00 84.06 85 HIS A CA 1
ATOM 649 C C . HIS A 1 85 ? -9.731 -2.686 -19.996 1.00 84.06 85 HIS A C 1
ATOM 651 O O . HIS A 1 85 ? -9.916 -2.806 -21.202 1.00 84.06 85 HIS A O 1
ATOM 657 N N . GLY A 1 86 ? -10.359 -1.755 -19.266 1.00 65.94 86 GLY A N 1
ATOM 658 C CA . GLY A 1 86 ? -11.215 -0.727 -19.865 1.00 65.94 86 GLY A CA 1
ATOM 659 C C . GLY A 1 86 ? -12.425 -1.286 -20.620 1.00 65.94 86 GLY A C 1
ATOM 660 O O . GLY A 1 86 ? -12.713 -0.835 -21.727 1.00 65.94 86 GLY A O 1
ATOM 661 N N . SER A 1 87 ? -13.115 -2.263 -20.034 1.00 43.47 87 SER A N 1
ATOM 662 C CA . SER A 1 87 ? -14.344 -2.859 -20.577 1.00 43.47 87 SER A CA 1
ATOM 663 C C . SER A 1 87 ? -15.433 -2.916 -19.524 1.00 43.47 87 SER A C 1
ATOM 665 O O . SER A 1 87 ? -15.118 -3.444 -18.432 1.00 43.47 87 SER A O 1
#

Sequence (87 aa):
MAQVLGKTVSLRGLEVFEEIARTGSLQEAATHLCLSAPAASQQLKKLEAALGQTLVDHSHRPLRLTRAGRMYHVHVRDALAQLRHGS